Protein AF-A0A7X6Z788-F1 (afdb_monomer)

Structure (mmCIF, N/CA/C/O backbone):
data_AF-A0A7X6Z788-F1
#
_entry.id   AF-A0A7X6Z788-F1
#
loop_
_atom_site.group_PDB
_atom_site.id
_atom_site.type_symbol
_atom_site.label_atom_id
_atom_site.label_alt_id
_atom_site.label_comp_id
_atom_site.label_asym_id
_atom_site.label_entity_id
_atom_site.label_seq_id
_atom_site.pdbx_PDB_ins_code
_atom_site.Cartn_x
_atom_site.Cartn_y
_atom_site.Cartn_z
_atom_site.occupancy
_atom_site.B_iso_or_equiv
_atom_site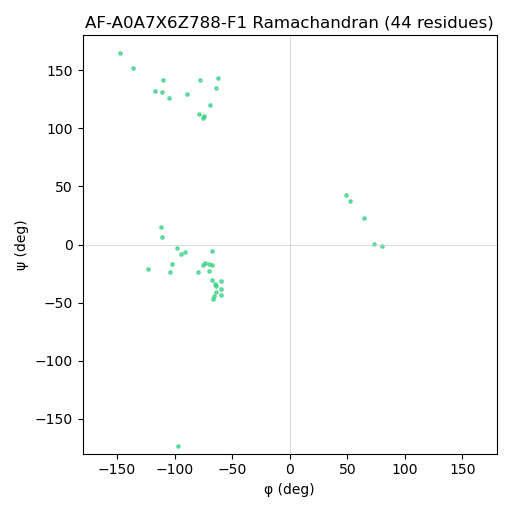.auth_seq_id
_atom_site.auth_comp_id
_atom_site.auth_asym_id
_atom_site.auth_atom_id
_atom_site.pdbx_PDB_model_num
ATOM 1 N N . SER A 1 1 ? 6.244 3.210 -10.221 1.00 71.00 1 SER A N 1
ATOM 2 C CA . SER A 1 1 ? 5.098 2.625 -9.491 1.00 71.00 1 SER A CA 1
ATOM 3 C C . SER A 1 1 ? 4.910 1.194 -9.977 1.00 71.00 1 SER A C 1
ATOM 5 O O . SER A 1 1 ? 4.830 1.024 -11.184 1.00 71.00 1 SER A O 1
ATOM 7 N N . CYS A 1 2 ? 4.925 0.174 -9.105 1.00 87.38 2 CYS A N 1
ATOM 8 C CA . CYS A 1 2 ? 4.740 -1.237 -9.511 1.00 87.38 2 CYS A CA 1
ATOM 9 C C . CYS A 1 2 ? 3.333 -1.803 -9.239 1.00 87.38 2 CYS A C 1
ATOM 11 O O . CYS A 1 2 ? 3.002 -2.839 -9.797 1.00 87.38 2 CYS A O 1
ATOM 13 N N . GLY A 1 3 ? 2.526 -1.155 -8.387 1.00 89.19 3 GLY A N 1
ATOM 14 C CA . GLY A 1 3 ? 1.128 -1.534 -8.114 1.00 89.19 3 GLY A CA 1
ATOM 15 C C . GLY A 1 3 ? 0.907 -2.685 -7.129 1.00 89.19 3 GLY A C 1
ATOM 16 O O . GLY A 1 3 ? -0.234 -2.984 -6.797 1.00 89.19 3 GLY A O 1
ATOM 17 N N . ALA A 1 4 ? 1.970 -3.294 -6.596 1.00 92.81 4 ALA A N 1
ATOM 18 C CA . ALA A 1 4 ? 1.845 -4.414 -5.658 1.00 92.81 4 ALA A CA 1
ATOM 19 C C . ALA A 1 4 ? 1.058 -4.055 -4.381 1.00 92.81 4 ALA A C 1
ATOM 21 O O . ALA A 1 4 ? 0.258 -4.850 -3.904 1.00 92.81 4 ALA A O 1
ATOM 22 N N . CYS A 1 5 ? 1.242 -2.842 -3.851 1.00 94.44 5 CYS A N 1
ATOM 23 C CA . CYS A 1 5 ? 0.550 -2.397 -2.642 1.00 94.44 5 CYS A CA 1
ATOM 24 C C . CYS A 1 5 ? -0.975 -2.305 -2.813 1.00 94.44 5 CYS A C 1
ATOM 26 O O . CYS A 1 5 ? -1.699 -2.627 -1.878 1.00 94.44 5 CYS A O 1
ATOM 28 N N . GLU A 1 6 ? -1.460 -1.903 -3.989 1.00 94.50 6 GLU A N 1
ATOM 29 C CA . GLU A 1 6 ? -2.893 -1.808 -4.293 1.00 94.50 6 GLU A CA 1
ATOM 30 C C . GLU A 1 6 ? -3.562 -3.185 -4.294 1.00 94.50 6 GLU A C 1
ATOM 32 O O . GLU A 1 6 ? -4.613 -3.357 -3.684 1.00 94.50 6 GLU A O 1
ATOM 37 N N . SER A 1 7 ? -2.920 -4.179 -4.916 1.00 93.81 7 SER A N 1
ATOM 38 C CA . SER A 1 7 ? -3.471 -5.539 -5.027 1.00 93.81 7 SER A CA 1
ATOM 39 C C . SER A 1 7 ? -3.551 -6.271 -3.686 1.00 93.81 7 SER A C 1
ATOM 41 O O . SER A 1 7 ? -4.437 -7.094 -3.483 1.00 93.81 7 SER A O 1
ATOM 43 N N . GLU A 1 8 ? -2.637 -5.963 -2.768 1.00 94.81 8 GLU A N 1
ATOM 44 C CA . GLU A 1 8 ? -2.538 -6.626 -1.463 1.00 94.81 8 GLU A CA 1
ATOM 45 C C . GLU A 1 8 ? -3.350 -5.925 -0.370 1.00 94.81 8 GLU A C 1
ATOM 47 O O . GLU A 1 8 ? -3.443 -6.430 0.747 1.00 94.81 8 GLU A O 1
ATOM 52 N N . CYS A 1 9 ? -3.933 -4.753 -0.648 1.00 95.69 9 CYS A N 1
ATOM 53 C CA . CYS A 1 9 ? -4.701 -4.020 0.348 1.00 95.69 9 CYS A CA 1
ATOM 54 C C . CYS A 1 9 ? -6.069 -4.691 0.580 1.00 95.69 9 CYS A C 1
ATOM 56 O O . CYS A 1 9 ? -6.948 -4.590 -0.278 1.00 95.69 9 CYS A O 1
ATOM 58 N N . PRO A 1 10 ? -6.320 -5.313 1.750 1.00 95.25 10 PRO A N 1
ATOM 59 C CA . PRO A 1 10 ? -7.555 -6.065 1.983 1.00 95.25 10 PRO A CA 1
ATOM 60 C C . PRO A 1 10 ? -8.793 -5.166 2.089 1.00 95.25 10 PRO A C 1
ATOM 62 O O . PRO A 1 10 ? -9.912 -5.629 1.882 1.00 95.25 10 PRO A O 1
ATOM 65 N N . THR A 1 11 ? -8.604 -3.888 2.425 1.00 95.94 11 THR A N 1
ATOM 6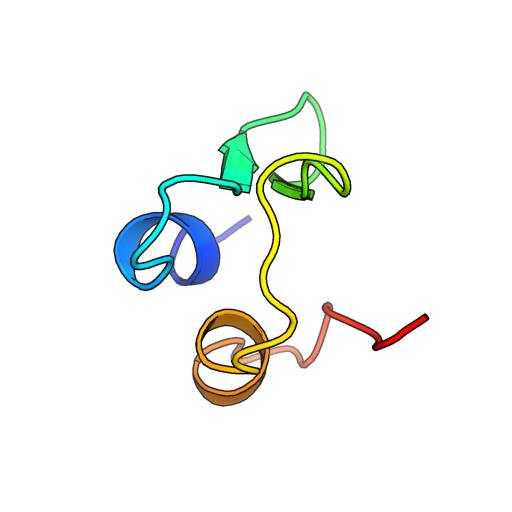6 C CA . THR A 1 11 ? -9.682 -2.899 2.545 1.00 95.94 11 THR A CA 1
ATOM 67 C C . THR A 1 11 ? -9.829 -2.025 1.303 1.00 95.94 11 THR A C 1
ATOM 69 O O . THR A 1 11 ? -10.733 -1.197 1.256 1.00 95.94 11 THR A O 1
ATOM 72 N N . GLY A 1 12 ? -8.958 -2.185 0.298 1.00 95.19 12 GLY A N 1
ATOM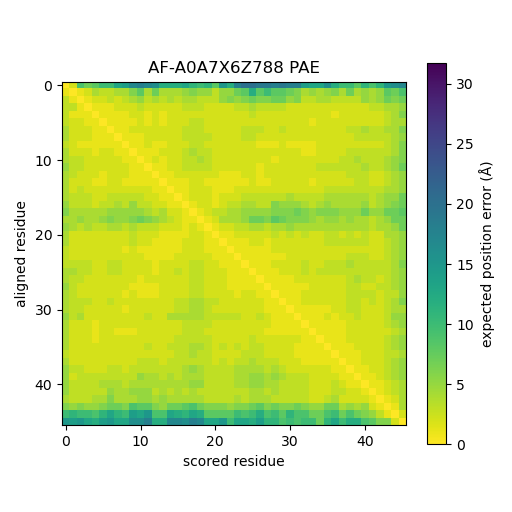 73 C CA . GLY A 1 12 ? -8.954 -1.324 -0.887 1.00 95.19 12 GLY A CA 1
ATOM 74 C C . GLY A 1 12 ? -8.608 0.139 -0.586 1.00 95.19 12 GLY A C 1
ATOM 75 O O . GLY A 1 12 ? -8.959 1.017 -1.364 1.00 95.19 12 GLY A O 1
ATOM 76 N N . ALA A 1 13 ? -7.917 0.418 0.523 1.00 95.94 13 ALA A N 1
ATOM 77 C CA . ALA A 1 13 ? -7.520 1.769 0.929 1.00 95.94 13 ALA A CA 1
ATOM 78 C C . ALA A 1 13 ? -6.467 2.418 0.010 1.00 95.94 13 ALA A C 1
ATOM 80 O O . ALA A 1 13 ? -6.093 3.566 0.227 1.00 95.94 13 ALA A O 1
ATOM 81 N N . ILE A 1 14 ? -5.927 1.693 -0.973 1.00 95.06 14 ILE A 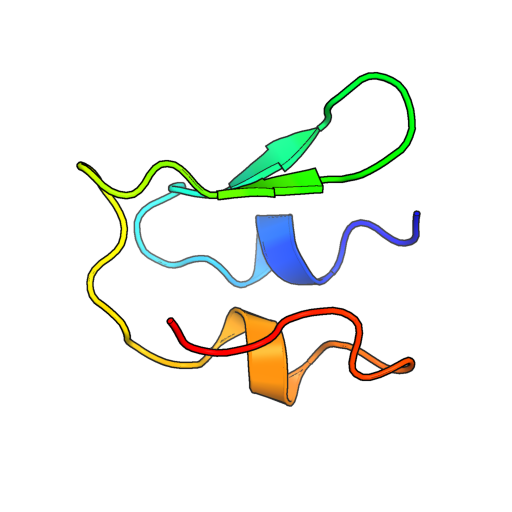N 1
ATOM 82 C CA . ILE A 1 14 ? -4.812 2.151 -1.806 1.00 95.06 14 ILE A CA 1
ATOM 83 C C . ILE A 1 14 ? -5.300 2.395 -3.228 1.00 95.06 14 ILE A C 1
ATOM 85 O O . ILE A 1 14 ? -5.937 1.530 -3.818 1.00 95.06 14 ILE A O 1
ATOM 89 N N . SER A 1 15 ? -4.959 3.557 -3.784 1.00 94.50 15 SER A N 1
ATOM 90 C CA . SER A 1 15 ? -5.323 3.949 -5.149 1.00 94.50 15 SER A CA 1
ATOM 91 C C . SER A 1 15 ? -4.145 4.579 -5.894 1.00 94.50 15 SER A C 1
ATOM 93 O O . SER A 1 15 ? -3.235 5.159 -5.290 1.00 94.50 15 SER A O 1
ATOM 95 N N . ALA A 1 16 ? -4.134 4.443 -7.222 1.00 92.62 16 ALA A N 1
ATOM 96 C CA . ALA A 1 16 ? -3.130 5.071 -8.075 1.00 92.62 16 ALA A CA 1
ATOM 97 C C . ALA A 1 16 ? -3.316 6.601 -8.114 1.00 92.62 16 ALA A C 1
ATOM 99 O O . ALA A 1 16 ? -4.355 7.094 -8.547 1.00 92.62 16 ALA A O 1
ATOM 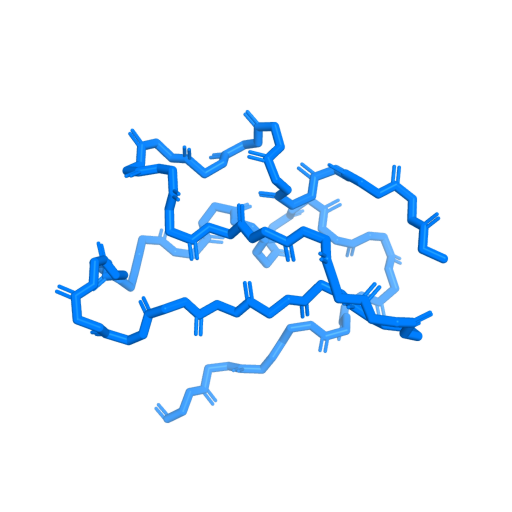100 N N . GLY A 1 17 ? -2.300 7.349 -7.679 1.00 88.88 17 GLY A N 1
ATOM 101 C CA . GLY A 1 17 ? -2.183 8.792 -7.896 1.00 88.88 17 GLY A CA 1
ATOM 102 C C . GLY A 1 17 ? -1.292 9.125 -9.098 1.00 88.88 17 GLY A C 1
ATOM 103 O O . GLY A 1 17 ? -0.833 8.237 -9.817 1.00 88.88 17 GLY A O 1
ATOM 104 N N . ASP A 1 18 ? -1.005 10.414 -9.297 1.00 86.31 18 ASP A N 1
ATOM 105 C CA . ASP A 1 18 ? -0.285 10.903 -10.486 1.00 86.31 18 ASP A CA 1
ATOM 106 C C . ASP A 1 18 ? 1.157 10.383 -10.596 1.00 86.31 18 ASP A C 1
ATOM 108 O O . ASP A 1 18 ? 1.637 10.044 -11.677 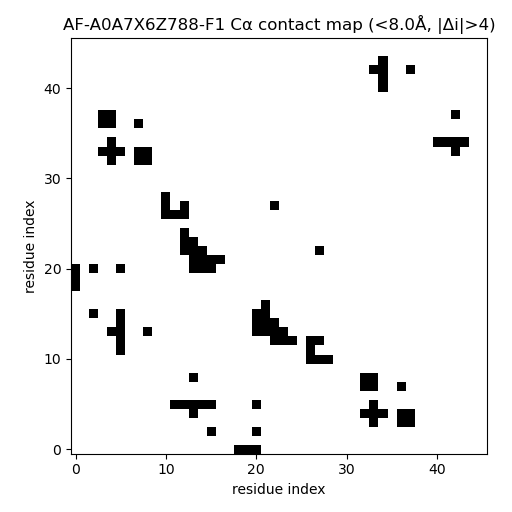1.00 86.31 18 ASP A O 1
ATOM 112 N N . THR A 1 19 ? 1.873 10.321 -9.471 1.00 87.94 19 THR A N 1
ATOM 113 C CA . THR A 1 19 ? 3.291 9.916 -9.419 1.00 87.94 19 THR A CA 1
ATOM 114 C C . THR A 1 19 ? 3.544 8.736 -8.484 1.00 87.94 19 THR A C 1
ATOM 116 O O . THR A 1 19 ? 4.543 8.027 -8.626 1.00 87.94 19 THR A O 1
ATOM 119 N N . GLN A 1 20 ? 2.633 8.499 -7.542 1.00 89.12 20 GLN A N 1
ATOM 120 C CA . GLN A 1 20 ? 2.725 7.479 -6.507 1.00 89.12 20 GLN A CA 1
ATOM 121 C C . GLN A 1 20 ? 1.339 6.942 -6.159 1.00 89.12 20 GLN A C 1
ATOM 123 O O . GLN A 1 20 ? 0.323 7.546 -6.491 1.00 89.12 20 GLN A O 1
ATOM 128 N N . TYR A 1 21 ? 1.310 5.811 -5.465 1.00 92.75 21 TYR A N 1
ATOM 129 C CA . TYR A 1 21 ? 0.086 5.312 -4.854 1.00 92.75 21 TYR A CA 1
ATOM 130 C C . TYR A 1 21 ? -0.202 6.083 -3.569 1.00 92.75 21 TYR A C 1
ATOM 132 O O . TYR A 1 21 ? 0.721 6.395 -2.815 1.00 92.75 21 TYR A O 1
ATOM 140 N N . ASN A 1 22 ? -1.477 6.371 -3.331 1.00 92.69 22 ASN A N 1
ATOM 141 C CA . ASN A 1 22 ? -1.954 7.060 -2.140 1.00 92.69 22 ASN A CA 1
ATOM 142 C C . ASN A 1 22 ? -2.744 6.086 -1.266 1.00 92.69 22 ASN A C 1
ATOM 144 O O . ASN A 1 22 ? -3.472 5.240 -1.785 1.00 92.69 22 ASN A O 1
ATOM 148 N N . ILE A 1 23 ? -2.580 6.217 0.050 1.00 93.25 23 ILE A N 1
ATOM 149 C CA . ILE A 1 23 ? -3.305 5.439 1.057 1.00 93.25 23 ILE A CA 1
ATOM 150 C C . ILE A 1 23 ? -4.354 6.357 1.681 1.00 93.25 23 ILE A C 1
ATOM 152 O O . ILE A 1 23 ? -4.009 7.440 2.152 1.00 93.25 23 ILE A O 1
ATOM 156 N N . ASP A 1 24 ? -5.610 5.925 1.680 1.00 94.62 24 ASP A N 1
ATOM 157 C CA . ASP A 1 24 ? -6.705 6.593 2.372 1.00 94.62 24 ASP A CA 1
ATOM 158 C C . ASP A 1 24 ? -6.659 6.249 3.875 1.00 94.62 24 ASP A C 1
ATOM 160 O O . ASP A 1 24 ? -6.888 5.089 4.241 1.00 94.62 24 ASP A O 1
ATOM 164 N N . PRO A 1 25 ? -6.354 7.215 4.761 1.00 92.38 25 PRO A N 1
ATOM 165 C CA . PRO A 1 25 ? -6.255 6.966 6.196 1.00 92.38 25 PRO A CA 1
ATOM 166 C C . PRO 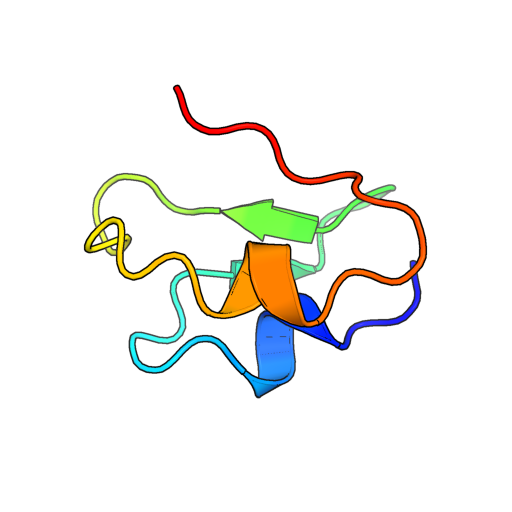A 1 25 ? -7.609 6.690 6.863 1.00 92.38 25 PRO A C 1
ATOM 168 O O . PRO A 1 25 ? -7.624 6.166 7.970 1.00 92.38 25 PRO A O 1
ATOM 171 N N . GLU A 1 26 ? -8.739 7.018 6.228 1.00 94.56 26 GLU A N 1
ATOM 172 C CA . GLU A 1 26 ? -10.070 6.717 6.773 1.00 94.56 26 GLU A CA 1
ATOM 173 C C . GLU A 1 26 ? -10.465 5.250 6.538 1.00 94.56 26 GLU A C 1
ATOM 175 O O . GLU A 1 26 ? -11.278 4.692 7.278 1.00 94.56 26 GLU A O 1
ATOM 180 N N . VAL A 1 27 ? -9.871 4.611 5.524 1.00 95.50 27 VAL A N 1
ATOM 181 C CA . VAL A 1 27 ? -10.123 3.209 5.138 1.00 95.50 2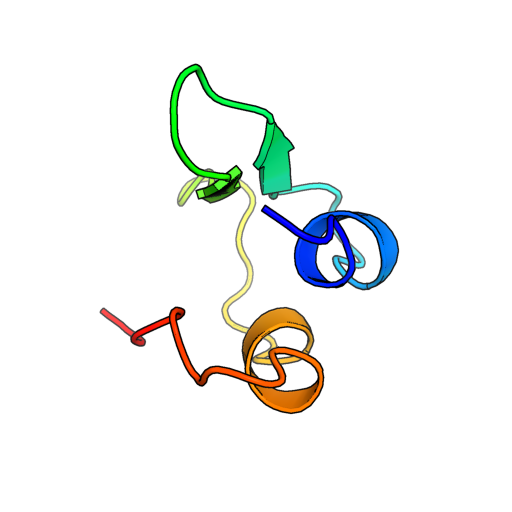7 VAL A CA 1
ATOM 182 C C . VAL A 1 27 ? -8.984 2.279 5.576 1.00 95.50 27 VAL A C 1
ATOM 184 O O . VAL A 1 27 ? -9.173 1.065 5.724 1.00 95.50 27 VAL A O 1
ATOM 187 N N . CYS A 1 28 ? -7.778 2.817 5.768 1.00 95.62 28 CYS A N 1
ATOM 188 C CA . CYS A 1 28 ? -6.631 2.060 6.249 1.00 95.62 28 CYS A CA 1
ATOM 189 C C . CYS A 1 28 ? -6.875 1.543 7.673 1.00 95.62 28 CYS A C 1
ATOM 191 O O . CYS A 1 28 ? -7.313 2.272 8.555 1.00 95.62 28 CYS A O 1
ATOM 193 N N . ILE A 1 29 ? -6.552 0.269 7.895 1.00 95.12 29 ILE A N 1
ATOM 194 C CA . ILE A 1 29 ? -6.661 -0.405 9.201 1.00 95.12 29 ILE A CA 1
ATOM 195 C C . ILE A 1 29 ? -5.289 -0.752 9.796 1.00 95.12 29 ILE A C 1
ATOM 197 O O . ILE A 1 29 ? -5.191 -1.631 10.647 1.00 95.12 29 ILE A O 1
ATOM 201 N N . ASP A 1 30 ? -4.222 -0.150 9.264 1.00 93.94 30 ASP A N 1
ATOM 202 C CA . ASP A 1 30 ? -2.832 -0.348 9.701 1.00 93.94 30 ASP A CA 1
ATOM 203 C C . ASP A 1 30 ? -2.385 -1.822 9.756 1.00 93.94 30 ASP A C 1
ATOM 205 O O . ASP A 1 30 ? -1.615 -2.245 10.614 1.00 93.94 30 ASP A O 1
ATOM 209 N N . CYS A 1 31 ? -2.852 -2.634 8.799 1.00 94.88 31 CYS A N 1
ATOM 210 C CA . CYS A 1 31 ? -2.543 -4.069 8.751 1.00 94.88 31 CYS A CA 1
ATOM 211 C C . CYS A 1 31 ? -1.103 -4.408 8.315 1.00 94.88 31 CYS A C 1
ATOM 213 O O . CYS A 1 31 ? -0.681 -5.551 8.469 1.00 94.88 31 CYS A O 1
ATOM 215 N N . GLY A 1 32 ? -0.367 -3.462 7.719 1.00 92.44 32 GLY A N 1
ATOM 216 C CA . GLY A 1 32 ? 1.023 -3.654 7.274 1.00 92.44 32 GLY A CA 1
ATOM 217 C C . GLY A 1 32 ? 1.228 -4.522 6.019 1.00 92.44 32 GLY A C 1
ATOM 218 O O . GLY A 1 32 ? 2.363 -4.700 5.582 1.00 92.44 32 GLY A O 1
ATOM 219 N N . ALA A 1 33 ? 0.165 -5.039 5.390 1.00 94.06 33 ALA A N 1
ATOM 220 C CA . ALA A 1 33 ? 0.281 -5.919 4.216 1.00 94.06 33 ALA A CA 1
ATOM 221 C C . ALA A 1 33 ? 1.000 -5.246 3.032 1.00 94.06 33 ALA A C 1
ATOM 223 O O . ALA A 1 33 ? 1.888 -5.828 2.411 1.00 94.06 33 ALA A O 1
ATOM 224 N N . CYS A 1 34 ? 0.659 -3.985 2.756 1.00 94.88 34 CYS A N 1
ATOM 225 C CA . CYS A 1 34 ? 1.249 -3.211 1.669 1.00 94.88 34 CYS A CA 1
ATOM 226 C C . CYS A 1 34 ? 2.752 -2.940 1.874 1.00 94.88 34 CYS A C 1
ATOM 228 O O . CYS A 1 34 ? 3.503 -2.912 0.897 1.00 94.88 34 CYS A O 1
ATOM 230 N N . GLU A 1 35 ? 3.201 -2.768 3.122 1.00 93.56 35 GLU A N 1
ATOM 231 C CA . GLU A 1 35 ? 4.613 -2.574 3.473 1.00 93.56 35 GLU A CA 1
ATOM 232 C C . GLU A 1 35 ? 5.424 -3.841 3.183 1.00 93.56 35 GLU A C 1
ATOM 234 O O . GLU A 1 35 ? 6.459 -3.769 2.519 1.00 93.56 35 GLU A O 1
ATOM 239 N N . ALA A 1 36 ? 4.914 -5.004 3.603 1.00 92.12 36 ALA A N 1
ATOM 240 C CA . ALA A 1 36 ? 5.590 -6.292 3.460 1.00 92.12 36 ALA A CA 1
ATOM 241 C C . ALA A 1 36 ? 5.885 -6.672 1.997 1.00 92.12 36 ALA A C 1
ATOM 243 O O . ALA A 1 36 ? 6.884 -7.337 1.719 1.00 92.12 36 ALA A O 1
ATOM 244 N N . VAL A 1 37 ? 5.038 -6.239 1.059 1.00 93.44 37 VAL A N 1
ATOM 245 C CA . VAL A 1 37 ? 5.188 -6.540 -0.374 1.00 93.44 37 VAL A CA 1
ATOM 246 C C . VAL A 1 37 ? 5.926 -5.460 -1.158 1.00 93.44 37 VAL A C 1
ATOM 248 O O . VAL A 1 37 ? 6.217 -5.656 -2.338 1.00 93.44 37 VAL A O 1
ATOM 251 N N . CYS A 1 38 ? 6.219 -4.305 -0.554 1.00 93.25 38 CYS A N 1
ATOM 252 C CA . CYS A 1 38 ? 6.837 -3.197 -1.268 1.00 93.25 38 CYS A CA 1
ATOM 253 C C . CYS A 1 38 ? 8.335 -3.478 -1.498 1.00 93.25 38 CYS A C 1
ATOM 255 O O . CYS A 1 38 ? 9.128 -3.363 -0.562 1.00 93.25 38 CYS A O 1
ATOM 257 N N . PRO A 1 39 ? 8.784 -3.758 -2.740 1.00 90.50 39 PRO A N 1
ATOM 258 C CA . PRO A 1 39 ? 10.168 -4.176 -2.999 1.00 90.50 39 PRO A CA 1
ATOM 259 C C . PRO A 1 39 ? 11.192 -3.063 -2.741 1.00 90.50 39 PRO A C 1
ATOM 261 O O . PRO A 1 39 ? 12.384 -3.322 -2.616 1.00 90.50 39 PRO A O 1
ATOM 264 N N . VAL A 1 40 ? 10.722 -1.816 -2.692 1.00 92.50 40 VAL A N 1
ATOM 265 C CA . VAL A 1 40 ? 11.531 -0.613 -2.471 1.00 92.50 40 VAL A CA 1
ATOM 266 C C . VAL A 1 40 ? 11.258 0.033 -1.113 1.00 92.50 40 VAL A C 1
ATOM 268 O O . VAL A 1 40 ? 11.759 1.125 -0.870 1.00 92.50 40 VAL A O 1
ATOM 271 N N . GLN A 1 41 ? 10.447 -0.604 -0.256 1.00 88.56 41 GLN A N 1
ATOM 272 C CA . GLN A 1 41 ? 10.101 -0.102 1.082 1.00 88.56 41 GLN A CA 1
ATOM 273 C C . GLN A 1 41 ? 9.655 1.374 1.072 1.00 88.56 41 GLN A C 1
ATOM 275 O O . GLN A 1 41 ? 10.068 2.185 1.897 1.00 88.56 41 GLN A O 1
ATOM 280 N N . ALA A 1 42 ? 8.831 1.744 0.086 1.00 90.31 42 ALA A N 1
ATOM 281 C CA . ALA A 1 42 ? 8.379 3.124 -0.100 1.00 90.31 42 ALA A CA 1
ATOM 282 C C . ALA A 1 42 ? 7.313 3.558 0.919 1.00 90.31 42 ALA A C 1
ATOM 284 O O . ALA A 1 42 ? 7.063 4.751 1.071 1.00 90.31 42 ALA A O 1
ATOM 285 N N . ILE A 1 43 ? 6.669 2.603 1.589 1.00 89.25 43 ILE A N 1
ATOM 286 C CA . ILE A 1 43 ? 5.595 2.855 2.549 1.00 89.25 43 ILE A CA 1
ATOM 287 C C . ILE A 1 43 ? 6.227 3.052 3.922 1.00 89.25 43 ILE A C 1
ATOM 289 O O . ILE A 1 43 ? 7.047 2.241 4.345 1.00 89.25 43 ILE A O 1
ATOM 293 N N . LYS A 1 44 ? 5.853 4.136 4.604 1.00 79.12 44 LYS A N 1
ATOM 294 C CA . LYS A 1 44 ? 6.249 4.389 5.987 1.00 79.12 44 LYS A CA 1
ATOM 295 C C . LYS A 1 44 ? 5.001 4.424 6.868 1.00 79.12 44 LYS A C 1
ATOM 297 O O . LYS A 1 44 ? 4.057 5.113 6.481 1.00 79.12 44 LYS A O 1
ATOM 302 N N . PRO A 1 45 ? 4.988 3.715 8.009 1.00 67.94 45 PRO A N 1
ATOM 303 C CA . PRO A 1 45 ? 3.940 3.888 9.004 1.00 67.94 45 PRO A CA 1
ATOM 304 C C . PRO A 1 45 ? 3.984 5.324 9.542 1.00 67.94 45 PRO A C 1
ATOM 306 O O . PRO A 1 45 ? 5.067 5.912 9.656 1.00 67.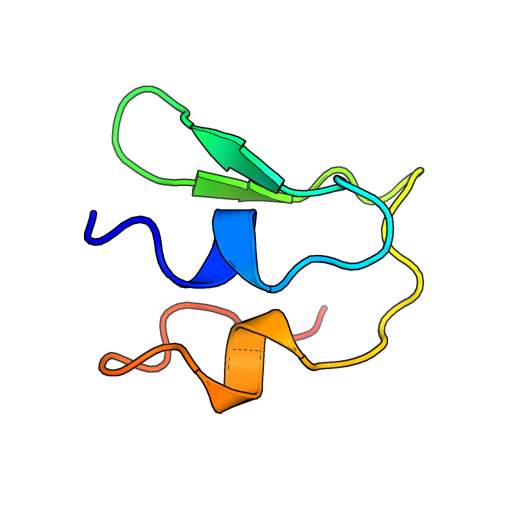94 45 PRO A O 1
ATOM 309 N N . ASN A 1 46 ? 2.803 5.882 9.802 1.00 59.31 46 ASN A N 1
ATOM 310 C CA . ASN A 1 46 ? 2.629 7.216 10.379 1.00 59.31 46 ASN A CA 1
ATOM 311 C C . ASN A 1 46 ? 2.652 7.160 11.910 1.00 59.31 46 ASN A C 1
ATOM 313 O O . ASN A 1 46 ? 2.209 6.130 12.464 1.00 59.31 46 ASN A O 1
#

Radius of gyration: 9.48 Å; Cα contacts (8 Å, |Δi|>4): 53; chains: 1; bounding box: 22×18×21 Å

Sequence (46 aa):
SCGACESECPTGAISAGDTQYNIDPEVCIDCGACEAVCPVQAIKPN

Mean predicted aligned error: 3.21 Å

pLDDT: mean 90.8, std 7.37, range [59.31, 95.94]

Foldseek 3Di:
DPCPLQVQQPQSQWDDDDPDIDGNPVRDPPPCRSQVPDPVSPDDDD

Solvent-accessible surface area (backbone atoms only — not comparable to full-atom values): 3075 Å² total; per-residue (Å²): 130,87,61,58,40,42,78,55,34,92,72,59,29,40,46,87,50,99,83,46,73,46,73,40,76,90,54,49,79,84,78,56,55,37,46,79,63,37,93,78,60,80,65,74,89,131

Secondary structure (DSSP, 8-state):
---HHHHH-TT--EEE-SSSEEE-TTT-----HHHHT-TT------

Nearest PDB structures (foldseek):
  1fdn-assembly1_A  TM=9.832E-01  e=3.524E-06  Gottschalkia acidurici
  1fca-assembly1_A  TM=9.415E-01  e=6.014E-06  Gottschalkia acidurici
  2fdn-assembly1_A  TM=9.253E-01  e=9.389E-06  Gottschalkia acidurici
  5exe-assembly1_B  TM=9.599E-01  e=5.736E-03  Moorella thermoacetica ATCC 39073
  7qv7-assembly1_G  TM=8.716E-01  e=4.017E-03  Thermoanaerobacter kivui